Protein AF-A0A2W6DS10-F1 (afdb_monomer)

Foldseek 3Di:
DDDDDDDDDDDPVVVVVLVVVCVVVVHDSVVSVVVVVVVVVVVVVVVVVVVVCCVVPNDDDPVVVVVVVVVCVVVVHPDDDDPVNVVVVVVVVCCVVVNDPDDDPPPDD

Radius of gyration: 26.63 Å; Cα contacts (8 Å, |Δi|>4): 28; chains: 1; bounding box: 62×45×63 Å

pLDDT: mean 89.33, std 10.78, range [48.03, 98.06]

Mean predicted aligned error: 11.8 Å

Secondary structure (DSSP, 8-state):
-----------HHHHHHHHHHHHHTT--HHHHHHHHHHHHHHHHHHHHHHHHHHHHH-S--HHHHHHHHHHHHHTTTTPPPPHHHHHHHHHHHHHHTTSSPPPP-----

Solvent-accessible surface area (backbone atoms only — not comparable to full-atom values): 6705 Å² total; per-residue (Å²): 133,91,85,77,92,83,89,81,93,67,58,72,67,58,52,53,52,48,46,50,54,15,54,78,70,74,44,56,52,68,58,44,52,50,51,52,50,50,53,52,48,52,52,52,51,50,50,50,54,49,50,51,46,33,73,75,73,44,78,84,52,66,68,61,48,51,55,47,52,53,52,37,49,75,70,55,53,88,61,82,76,49,73,64,56,52,51,51,50,52,52,52,51,34,30,78,68,69,76,39,80,77,79,80,79,78,78,85,126

Sequence (109 aa):
MAVKKISISLDSEVLQRAKRAAGSLGIPLSTWLSQAAEEAAGLAEARAALAEYIAVYGEPDEVAMAQTRTRLGKAGVGQWETADEAAARMTALARLRGRLPAEPQRQAG

Structure (mmCIF, N/CA/C/O backbone):
data_AF-A0A2W6DS10-F1
#
_entry.id   AF-A0A2W6DS10-F1
#
loop_
_atom_site.group_PDB
_atom_site.id
_atom_site.type_symbol
_atom_site.label_atom_id
_atom_site.label_alt_id
_atom_site.label_comp_id
_atom_site.label_asym_id
_atom_site.label_entity_id
_atom_site.label_seq_id
_atom_site.pdbx_PDB_ins_code
_atom_site.Cartn_x
_atom_site.Cartn_y
_ato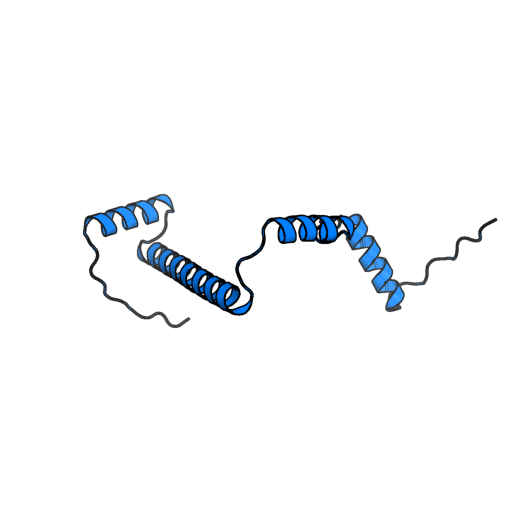m_site.Cartn_z
_atom_site.occupancy
_atom_site.B_iso_or_equiv
_atom_site.auth_seq_id
_atom_site.auth_comp_id
_atom_site.auth_asym_id
_atom_site.auth_atom_id
_atom_site.pdbx_PDB_model_num
ATOM 1 N N . MET A 1 1 ? -13.083 16.611 0.814 1.00 55.25 1 MET A N 1
ATOM 2 C CA . MET A 1 1 ? -13.660 15.248 0.819 1.00 55.25 1 MET A CA 1
ATOM 3 C C . MET A 1 1 ? -14.838 15.211 1.776 1.00 55.25 1 MET A C 1
ATOM 5 O O . MET A 1 1 ? -14.755 15.829 2.831 1.00 55.25 1 MET A O 1
ATOM 9 N N . 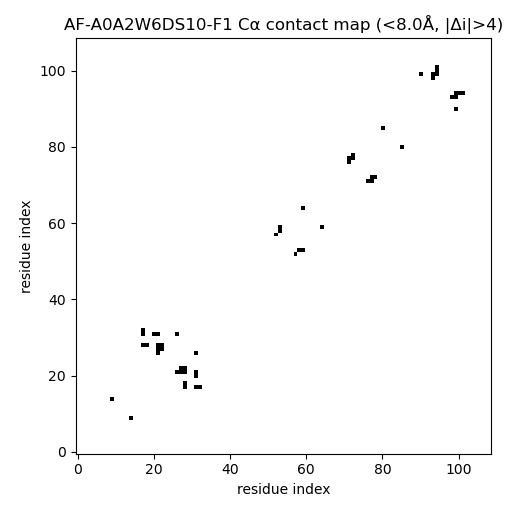ALA A 1 2 ? -15.931 14.540 1.408 1.00 79.44 2 ALA A N 1
ATOM 10 C CA . ALA A 1 2 ? -17.078 14.370 2.297 1.00 79.44 2 ALA A CA 1
ATOM 11 C C . ALA A 1 2 ? -16.776 13.263 3.318 1.00 79.44 2 ALA A C 1
ATOM 13 O O . ALA A 1 2 ? -16.503 12.129 2.932 1.00 79.44 2 ALA A O 1
ATOM 14 N N . VAL A 1 3 ? -16.816 13.590 4.609 1.00 80.56 3 VAL A N 1
ATOM 15 C CA . VAL A 1 3 ? -16.589 12.627 5.694 1.00 80.56 3 VAL A CA 1
ATOM 16 C C . VAL A 1 3 ? -17.939 12.081 6.151 1.00 80.56 3 VAL A C 1
ATOM 18 O O . VAL A 1 3 ? -18.843 12.853 6.473 1.00 80.56 3 VAL A O 1
ATOM 21 N N . LYS A 1 4 ? -18.087 10.753 6.183 1.00 89.38 4 LYS A N 1
ATOM 22 C CA . LYS A 1 4 ? -19.286 10.080 6.703 1.00 89.38 4 LYS A CA 1
ATOM 23 C C . LYS A 1 4 ? -18.980 9.465 8.063 1.00 89.38 4 LYS A C 1
ATOM 25 O O . LYS A 1 4 ? -17.971 8.786 8.228 1.00 89.38 4 LYS A O 1
ATOM 30 N N . LYS A 1 5 ? -19.862 9.693 9.039 1.00 90.31 5 LYS A N 1
ATOM 31 C CA . LYS A 1 5 ? -19.759 9.056 10.355 1.00 90.31 5 LYS A CA 1
ATOM 32 C C . LYS A 1 5 ? -20.184 7.596 10.239 1.00 90.31 5 LYS A C 1
ATOM 34 O O . LYS A 1 5 ? -21.265 7.307 9.735 1.00 90.31 5 LYS A O 1
ATOM 39 N N . ILE A 1 6 ? -19.353 6.708 10.766 1.00 89.44 6 ILE A N 1
ATOM 40 C CA . ILE A 1 6 ? -19.621 5.274 10.866 1.00 89.44 6 ILE A CA 1
ATOM 41 C C . ILE A 1 6 ? -19.633 4.896 12.346 1.00 89.44 6 ILE A C 1
ATOM 43 O O . ILE A 1 6 ? -18.806 5.381 13.118 1.00 89.44 6 ILE A O 1
ATOM 47 N N . SER A 1 7 ? -20.596 4.067 12.746 1.00 92.69 7 SER A N 1
ATOM 48 C CA . SER A 1 7 ? -20.682 3.505 14.095 1.00 92.69 7 SER A CA 1
ATOM 49 C C . SER A 1 7 ? -20.491 2.002 13.992 1.00 92.69 7 SER A C 1
ATOM 51 O O . SER A 1 7 ? -21.251 1.341 13.288 1.00 92.69 7 SER A O 1
ATOM 53 N N . ILE A 1 8 ? -19.472 1.479 14.667 1.00 89.44 8 ILE A N 1
ATOM 54 C CA . ILE A 1 8 ? -19.102 0.064 14.636 1.00 89.44 8 ILE A CA 1
ATOM 55 C C . ILE A 1 8 ? -18.789 -0.419 16.047 1.00 89.44 8 ILE A C 1
ATOM 57 O O . ILE A 1 8 ? -18.158 0.288 16.834 1.00 89.44 8 ILE A O 1
ATOM 61 N N . SER A 1 9 ? -19.230 -1.634 16.354 1.00 94.31 9 SER A N 1
ATOM 62 C CA . SER A 1 9 ? -18.853 -2.338 17.574 1.00 94.31 9 SER A CA 1
ATOM 63 C C . SER A 1 9 ? -17.551 -3.087 17.322 1.00 94.31 9 SER A C 1
ATOM 65 O O . SER A 1 9 ? -17.450 -3.855 16.368 1.00 94.31 9 SER A O 1
ATOM 67 N N . LEU A 1 10 ? -16.554 -2.850 18.170 1.00 91.81 10 LEU A N 1
ATOM 68 C CA . LEU A 1 10 ? -15.276 -3.552 18.138 1.00 91.81 10 LEU A CA 1
ATOM 69 C C . LEU A 1 10 ? -15.141 -4.398 19.394 1.00 91.81 10 LEU A C 1
ATOM 71 O O . LEU A 1 10 ? -15.558 -3.975 20.476 1.00 91.81 10 LEU A O 1
ATOM 75 N N . ASP A 1 11 ? -14.512 -5.559 19.246 1.00 97.12 11 ASP A N 1
ATOM 76 C CA . ASP A 1 11 ? -14.061 -6.329 20.394 1.00 97.12 11 ASP A CA 1
ATOM 77 C C . ASP A 1 11 ? -13.143 -5.467 21.281 1.00 97.12 11 ASP A C 1
ATOM 79 O O . ASP A 1 11 ? -12.353 -4.645 20.794 1.00 97.12 11 ASP A O 1
ATOM 83 N N . SER A 1 12 ? -13.270 -5.638 22.597 1.00 96.44 12 SER A N 1
ATOM 84 C CA . SER A 1 12 ? -12.528 -4.848 23.578 1.00 96.44 12 SER A CA 1
ATOM 85 C C . SER A 1 12 ? -11.010 -4.947 23.394 1.00 96.44 12 SER A C 1
ATOM 87 O O . SER A 1 12 ? -10.313 -3.934 23.491 1.00 96.44 12 SER A O 1
ATOM 89 N N . GLU A 1 13 ? -10.493 -6.128 23.057 1.00 97.69 13 GLU A N 1
ATOM 90 C CA . GLU A 1 13 ? -9.071 -6.363 22.841 1.00 97.69 13 GLU A CA 1
ATOM 91 C C . GLU A 1 13 ? -8.598 -5.659 21.566 1.00 97.69 13 GLU A C 1
ATOM 93 O O . GLU A 1 13 ? -7.564 -4.981 21.563 1.00 97.69 13 GLU A O 1
ATOM 98 N N . VAL A 1 14 ? -9.394 -5.743 20.497 1.00 96.50 14 VAL A N 1
ATOM 99 C CA . VAL A 1 14 ? -9.118 -5.075 19.217 1.00 96.50 14 VAL A CA 1
ATOM 100 C C . VAL A 1 14 ? -9.059 -3.561 19.404 1.00 96.50 14 VAL A C 1
ATOM 102 O O . VAL A 1 14 ? -8.116 -2.919 18.933 1.00 96.50 14 VAL A O 1
ATOM 105 N N . LEU A 1 15 ? -10.001 -2.986 20.156 1.00 96.62 15 LEU A N 1
ATOM 106 C CA . LEU A 1 15 ? -10.005 -1.556 20.456 1.00 96.62 15 LEU A CA 1
ATOM 107 C C . LEU A 1 15 ? -8.742 -1.129 21.218 1.00 96.62 15 LEU A C 1
ATOM 109 O O . LEU A 1 15 ? -8.150 -0.097 20.899 1.00 96.62 15 LEU A O 1
ATOM 113 N N . GLN A 1 16 ? -8.304 -1.909 22.210 1.00 97.69 16 GLN A N 1
ATOM 114 C CA . GLN A 1 16 ? -7.084 -1.599 22.964 1.00 97.69 16 GLN A CA 1
ATOM 115 C C . GLN A 1 16 ? -5.830 -1.706 22.093 1.00 97.69 16 GLN A C 1
ATOM 117 O O . GLN A 1 16 ? -4.945 -0.853 22.172 1.00 97.69 16 GLN A O 1
ATOM 122 N N . ARG A 1 17 ? -5.757 -2.711 21.215 1.00 97.38 17 ARG A N 1
ATOM 123 C CA . ARG A 1 17 ? -4.656 -2.855 20.253 1.00 97.38 17 ARG A CA 1
ATOM 124 C C . ARG A 1 17 ? -4.592 -1.676 19.287 1.00 97.38 17 ARG A C 1
ATOM 126 O O . ARG A 1 17 ? -3.511 -1.117 19.114 1.00 97.38 17 ARG A O 1
ATOM 133 N N . ALA A 1 18 ? -5.728 -1.254 18.737 1.00 96.19 18 ALA A N 1
ATOM 134 C CA . ALA A 1 18 ? -5.805 -0.097 17.848 1.00 96.19 18 ALA A CA 1
ATOM 135 C C . ALA A 1 18 ? -5.384 1.200 18.559 1.00 96.19 18 ALA A C 1
ATOM 137 O O . ALA A 1 18 ? -4.604 1.980 18.018 1.00 96.19 18 ALA A O 1
ATOM 138 N N . LYS A 1 19 ? -5.817 1.404 19.814 1.00 97.31 19 LYS A N 1
ATOM 139 C CA . LYS A 1 19 ? -5.378 2.545 20.636 1.00 97.31 19 LYS A CA 1
ATOM 140 C C . LYS A 1 19 ? -3.866 2.560 20.852 1.00 97.31 19 LYS A C 1
ATOM 142 O O . LYS A 1 19 ? -3.257 3.618 20.732 1.00 97.31 19 LYS A O 1
ATOM 147 N N . ARG A 1 20 ? -3.255 1.407 21.148 1.00 97.88 20 ARG A N 1
ATOM 148 C CA . ARG A 1 20 ? -1.794 1.301 21.305 1.00 97.88 20 ARG A CA 1
ATOM 149 C C . ARG A 1 20 ? -1.054 1.600 20.004 1.00 97.88 20 ARG A C 1
ATOM 151 O O . ARG A 1 20 ? -0.075 2.336 20.041 1.00 97.88 20 ARG A O 1
ATOM 158 N N . ALA A 1 21 ? -1.532 1.079 18.874 1.00 97.50 21 ALA A N 1
ATOM 159 C CA . ALA A 1 21 ? -0.938 1.342 17.565 1.00 97.50 21 ALA A CA 1
ATOM 160 C C . ALA A 1 21 ? -0.996 2.839 17.213 1.00 97.50 21 ALA A C 1
ATOM 162 O O . ALA A 1 21 ? 0.035 3.443 16.920 1.00 97.50 21 ALA A O 1
ATOM 163 N N . ALA A 1 22 ? -2.167 3.464 17.360 1.00 97.31 22 ALA A N 1
ATOM 164 C CA . ALA A 1 22 ? -2.330 4.905 17.174 1.00 97.31 22 ALA A CA 1
ATOM 165 C C . ALA A 1 22 ? -1.409 5.711 18.113 1.00 97.31 22 ALA A C 1
ATOM 167 O O . ALA A 1 22 ? -0.722 6.632 17.674 1.00 97.31 22 ALA A O 1
ATOM 168 N N . GLY A 1 23 ? -1.321 5.299 19.385 1.00 97.69 23 GLY A N 1
ATOM 169 C CA . GLY A 1 23 ? -0.429 5.892 20.381 1.00 97.69 23 GLY A CA 1
ATOM 170 C C . GLY A 1 23 ? 1.054 5.802 20.010 1.00 97.69 23 GLY A C 1
ATOM 171 O O . GLY A 1 23 ? 1.762 6.794 20.140 1.00 97.69 23 GLY A O 1
ATOM 172 N N . SER A 1 24 ? 1.521 4.661 19.488 1.00 98.06 24 SER A N 1
ATOM 173 C CA . SER A 1 24 ? 2.920 4.495 19.050 1.00 98.06 24 SER A CA 1
ATOM 174 C C . SER A 1 24 ? 3.307 5.390 17.872 1.00 98.06 24 SER A C 1
ATOM 176 O O . SER A 1 24 ? 4.477 5.723 17.714 1.00 98.06 24 SER A O 1
ATOM 178 N N . LEU A 1 25 ? 2.321 5.806 17.076 1.00 96.62 25 LEU A N 1
ATOM 179 C CA . LEU A 1 25 ? 2.499 6.706 15.939 1.00 96.62 25 LEU A CA 1
ATOM 180 C C . LEU A 1 25 ? 2.213 8.172 16.301 1.00 96.62 25 LEU A C 1
ATOM 182 O O . LEU A 1 25 ? 2.375 9.049 15.459 1.00 96.62 25 LEU A O 1
ATOM 186 N N . GLY A 1 26 ? 1.778 8.450 17.535 1.00 97.88 26 GLY A N 1
ATOM 187 C CA . GLY A 1 26 ? 1.440 9.800 17.986 1.00 97.88 26 GLY A CA 1
ATOM 188 C C . GLY A 1 26 ? 0.214 10.403 17.293 1.00 97.88 26 GLY A C 1
ATOM 189 O O . GLY A 1 26 ? 0.089 11.625 17.248 1.00 97.88 26 GLY A O 1
ATOM 190 N N . ILE A 1 27 ? -0.689 9.578 16.747 1.00 97.69 27 ILE A N 1
ATOM 191 C CA . ILE A 1 27 ? -1.865 10.043 15.995 1.00 97.69 27 ILE A CA 1
ATOM 192 C C . ILE A 1 27 ? -3.191 9.669 16.679 1.00 97.69 27 ILE A C 1
ATOM 194 O O . ILE A 1 27 ? -3.253 8.694 17.433 1.00 97.69 27 ILE A O 1
ATOM 198 N N . PRO A 1 28 ? -4.291 10.405 16.416 1.00 97.62 28 PRO A N 1
ATOM 199 C CA . PRO A 1 28 ? -5.614 10.041 16.914 1.00 97.62 28 PRO A CA 1
ATOM 200 C C . PRO A 1 28 ? -6.081 8.674 16.398 1.00 97.62 28 PRO A C 1
ATOM 202 O O . PRO A 1 28 ? -5.860 8.326 15.238 1.00 97.62 28 PRO A O 1
ATOM 205 N N . LEU A 1 29 ? -6.825 7.933 17.230 1.00 95.75 29 LEU A N 1
ATOM 206 C CA . LEU A 1 29 ? -7.376 6.620 16.864 1.00 95.75 29 LEU A CA 1
ATOM 207 C C . LEU A 1 29 ? -8.224 6.673 15.584 1.00 95.75 29 LEU A C 1
ATOM 209 O O . LEU A 1 29 ? -8.141 5.770 14.762 1.00 95.75 29 LEU A O 1
ATOM 213 N N . SER A 1 30 ? -9.026 7.723 15.397 1.00 94.12 30 SER A N 1
ATOM 214 C CA . SER A 1 30 ? -9.843 7.891 14.189 1.00 94.12 30 SER A CA 1
ATOM 215 C C . SER A 1 30 ? -8.993 8.045 12.927 1.00 94.12 30 SER A C 1
ATOM 217 O O . SER A 1 30 ? -9.344 7.489 11.889 1.00 94.12 30 SER A O 1
ATOM 219 N N . THR A 1 31 ? -7.874 8.769 13.016 1.00 95.75 31 THR A N 1
ATOM 220 C CA . THR A 1 31 ? -6.918 8.931 11.913 1.00 95.75 31 THR A CA 1
ATOM 221 C C . THR A 1 31 ? -6.269 7.597 11.579 1.00 95.75 31 THR A C 1
ATOM 223 O O . THR A 1 31 ? -6.285 7.191 10.422 1.00 95.75 31 THR A O 1
ATOM 226 N N . TRP A 1 32 ? -5.790 6.882 12.599 1.00 97.25 32 TRP A N 1
ATOM 227 C CA . TRP A 1 32 ? -5.199 5.558 12.425 1.00 97.25 32 TRP A CA 1
ATOM 228 C C . TRP A 1 32 ? -6.184 4.563 11.797 1.00 97.25 32 TRP A C 1
ATOM 230 O O . TRP A 1 32 ? -5.840 3.872 10.847 1.00 97.25 32 TRP A O 1
ATOM 240 N N . LEU A 1 33 ? -7.436 4.528 12.272 1.00 95.56 33 LEU A N 1
ATOM 241 C CA . LEU A 1 33 ? -8.478 3.661 11.710 1.00 95.56 33 LEU A CA 1
ATOM 242 C C . LEU A 1 33 ? -8.817 4.020 10.261 1.00 95.56 33 LEU A C 1
ATOM 244 O O . LEU A 1 33 ? -9.094 3.126 9.469 1.00 95.56 33 LEU A O 1
ATOM 248 N N . SER A 1 34 ? -8.794 5.308 9.913 1.00 94.88 34 SER A N 1
ATOM 249 C CA . SER A 1 34 ? -9.047 5.753 8.538 1.00 94.88 34 SER A CA 1
ATOM 250 C C . SER A 1 34 ? -7.931 5.296 7.597 1.00 94.88 34 SER A C 1
ATOM 252 O O . SER A 1 34 ? -8.224 4.745 6.542 1.00 94.88 34 SER A O 1
ATOM 254 N N . GLN A 1 35 ? -6.670 5.444 8.013 1.00 96.06 35 GLN A N 1
ATOM 255 C CA . GLN A 1 35 ? -5.504 4.971 7.256 1.00 96.06 35 GLN A CA 1
ATOM 256 C C . GLN A 1 35 ? -5.504 3.447 7.114 1.00 96.06 35 GLN A C 1
ATOM 258 O O . GLN A 1 35 ? -5.349 2.927 6.016 1.00 96.06 35 GLN A O 1
ATOM 263 N N . ALA A 1 36 ? -5.766 2.724 8.205 1.00 95.81 36 ALA A N 1
ATOM 264 C CA . ALA A 1 36 ? -5.855 1.268 8.173 1.00 95.81 36 ALA A CA 1
ATOM 265 C C . ALA A 1 36 ? -6.977 0.778 7.240 1.00 95.81 36 ALA A C 1
ATOM 267 O O . ALA A 1 36 ? -6.811 -0.226 6.550 1.00 95.81 36 ALA A O 1
ATOM 268 N N . ALA A 1 37 ? -8.117 1.478 7.204 1.00 95.12 37 ALA A N 1
ATOM 269 C CA . ALA A 1 37 ? -9.214 1.147 6.301 1.00 95.12 37 ALA A CA 1
ATOM 270 C C . ALA A 1 37 ? -8.846 1.398 4.831 1.00 95.12 37 ALA A C 1
ATOM 272 O O . ALA A 1 37 ? -9.178 0.580 3.977 1.00 95.12 37 ALA A O 1
ATOM 273 N N . GLU A 1 38 ? -8.146 2.496 4.543 1.00 96.06 38 GLU A N 1
ATOM 274 C CA . GLU A 1 38 ? -7.648 2.822 3.204 1.00 96.06 38 GLU A CA 1
ATOM 275 C C . GLU A 1 38 ? -6.630 1.787 2.711 1.00 96.06 38 GLU A C 1
ATOM 277 O O . GLU A 1 38 ? -6.788 1.237 1.622 1.00 96.06 38 GLU A O 1
ATOM 282 N N . GLU A 1 39 ? -5.641 1.440 3.536 1.00 96.31 39 GLU A N 1
ATOM 283 C CA . GLU A 1 39 ? -4.650 0.410 3.210 1.00 96.31 39 GLU A CA 1
ATOM 284 C C . GLU A 1 39 ? -5.303 -0.959 2.983 1.00 96.31 39 GLU A C 1
ATOM 286 O O . GLU A 1 39 ? -4.994 -1.652 2.010 1.00 96.31 39 GLU A O 1
ATOM 291 N N . ALA A 1 40 ? -6.238 -1.351 3.853 1.00 96.50 40 ALA A N 1
ATOM 292 C CA . ALA A 1 40 ? -6.956 -2.613 3.716 1.00 96.50 40 ALA A CA 1
ATOM 293 C C . ALA A 1 40 ? -7.816 -2.655 2.443 1.00 96.50 40 ALA A C 1
ATOM 295 O O . ALA A 1 40 ? -7.848 -3.689 1.771 1.00 96.50 40 ALA A O 1
ATOM 296 N N . ALA A 1 41 ? -8.481 -1.548 2.096 1.00 96.62 41 ALA A N 1
ATOM 297 C CA . ALA A 1 41 ? -9.254 -1.436 0.863 1.00 96.62 41 ALA A CA 1
ATOM 298 C C . ALA A 1 41 ? -8.345 -1.546 -0.368 1.00 96.62 41 ALA A C 1
ATOM 300 O O . ALA A 1 41 ? -8.596 -2.382 -1.234 1.00 96.62 41 ALA A O 1
ATOM 301 N N . GLY A 1 42 ? -7.235 -0.803 -0.394 1.00 96.94 42 GLY A N 1
ATOM 302 C CA . GLY A 1 42 ? -6.265 -0.865 -1.486 1.00 96.94 42 GLY A CA 1
ATOM 303 C C . GLY A 1 42 ? -5.672 -2.265 -1.674 1.00 96.94 42 GLY A C 1
ATOM 304 O O . GLY A 1 42 ? -5.556 -2.747 -2.799 1.00 96.94 42 GLY A O 1
ATOM 305 N N . LEU A 1 43 ? -5.357 -2.975 -0.584 1.00 97.69 43 LEU A N 1
ATOM 306 C CA . LEU A 1 43 ? -4.888 -4.363 -0.655 1.00 97.69 43 LEU A CA 1
ATOM 307 C C . LEU A 1 43 ? -5.963 -5.324 -1.174 1.00 97.69 43 LEU A C 1
ATOM 309 O O . LEU A 1 43 ? -5.641 -6.251 -1.920 1.00 97.69 43 LEU A O 1
ATOM 313 N N . ALA A 1 44 ? -7.223 -5.140 -0.777 1.00 97.12 44 ALA A N 1
ATOM 314 C CA . ALA A 1 44 ? -8.326 -5.963 -1.261 1.00 97.12 44 ALA A CA 1
ATOM 315 C C . ALA A 1 44 ? -8.556 -5.760 -2.767 1.00 97.12 44 ALA A C 1
ATOM 317 O O . ALA A 1 44 ? -8.669 -6.741 -3.503 1.00 97.12 44 ALA A O 1
ATOM 318 N N . GLU A 1 45 ? -8.542 -4.511 -3.230 1.00 97.19 45 GLU A N 1
ATOM 319 C CA . GLU A 1 45 ? -8.645 -4.162 -4.650 1.00 97.19 45 GLU A CA 1
ATOM 320 C C . GLU A 1 45 ? -7.465 -4.717 -5.454 1.00 97.19 45 GLU A C 1
ATOM 322 O O . GLU A 1 45 ? -7.669 -5.354 -6.486 1.00 97.19 45 GLU A O 1
ATOM 327 N N . ALA A 1 46 ? -6.234 -4.571 -4.954 1.00 95.31 46 ALA A N 1
ATOM 328 C CA . ALA A 1 46 ? -5.044 -5.112 -5.609 1.00 95.31 46 ALA A CA 1
ATOM 329 C C . ALA A 1 46 ? -5.104 -6.641 -5.754 1.00 95.31 46 ALA A C 1
ATOM 331 O O . ALA A 1 46 ? -4.742 -7.184 -6.797 1.00 95.31 46 ALA A O 1
ATOM 332 N N . ARG A 1 47 ? -5.595 -7.350 -4.727 1.00 96.12 47 ARG A N 1
ATOM 333 C CA . ARG A 1 47 ? -5.797 -8.806 -4.785 1.00 96.12 47 ARG A CA 1
ATOM 334 C C . ARG A 1 47 ? -6.872 -9.197 -5.792 1.00 96.12 47 ARG A C 1
ATOM 336 O O . ARG A 1 47 ? -6.683 -10.176 -6.506 1.00 96.12 47 ARG A O 1
ATOM 343 N N . ALA A 1 48 ? -7.972 -8.449 -5.860 1.00 95.31 48 ALA A N 1
ATOM 344 C CA . ALA A 1 48 ? -9.027 -8.691 -6.838 1.00 95.31 48 ALA A CA 1
ATOM 345 C C . ALA A 1 48 ? -8.517 -8.484 -8.273 1.00 95.31 48 ALA A C 1
ATOM 347 O O . ALA A 1 48 ? -8.716 -9.353 -9.118 1.00 95.31 48 ALA A O 1
ATOM 348 N N . ALA A 1 49 ? -7.781 -7.398 -8.520 1.00 95.38 49 ALA A N 1
ATOM 349 C CA . ALA A 1 49 ? -7.167 -7.121 -9.816 1.00 95.38 49 ALA A CA 1
ATOM 350 C C . ALA A 1 49 ? -6.142 -8.196 -10.216 1.00 95.38 49 ALA A C 1
ATOM 352 O O . ALA A 1 49 ? -6.102 -8.619 -11.369 1.00 95.38 49 ALA A O 1
ATOM 353 N N . LEU A 1 50 ? -5.336 -8.680 -9.264 1.00 92.88 50 LEU A N 1
ATOM 354 C CA . LEU A 1 50 ? -4.410 -9.786 -9.512 1.00 92.88 50 LEU A CA 1
ATOM 355 C C . LEU A 1 50 ? -5.157 -11.082 -9.856 1.00 92.88 50 LEU A C 1
ATOM 357 O O . LEU A 1 50 ? -4.772 -11.773 -10.794 1.00 92.88 50 LEU A O 1
ATOM 361 N N . ALA A 1 51 ? -6.231 -11.401 -9.133 1.00 94.06 51 ALA A N 1
ATOM 362 C CA . ALA A 1 51 ? -7.046 -12.579 -9.418 1.00 94.06 51 ALA A CA 1
ATOM 363 C C . ALA A 1 51 ? -7.701 -12.499 -10.807 1.00 94.06 51 ALA A C 1
ATOM 365 O O . ALA A 1 51 ? -7.717 -13.492 -11.532 1.00 94.06 51 ALA A O 1
ATOM 366 N N . GLU A 1 52 ? -8.191 -11.322 -11.205 1.00 94.69 52 GLU A N 1
ATOM 367 C CA . GLU A 1 52 ? -8.721 -11.080 -12.551 1.00 94.69 52 GLU A CA 1
ATOM 368 C C . GLU A 1 52 ? -7.638 -11.256 -13.621 1.00 94.69 52 GLU A C 1
ATOM 370 O O . GLU A 1 52 ? -7.851 -11.956 -14.610 1.00 94.69 52 GLU A O 1
ATOM 375 N N . TYR A 1 53 ? -6.447 -10.693 -13.399 1.00 91.75 53 TYR A N 1
ATOM 376 C CA . TYR A 1 53 ? -5.309 -10.877 -14.295 1.00 91.75 53 TYR A CA 1
ATOM 377 C C . TYR A 1 53 ? -4.970 -12.361 -14.479 1.00 91.75 53 TYR A C 1
ATOM 379 O O . TYR A 1 53 ? -4.860 -12.823 -15.612 1.00 91.75 53 TYR A O 1
ATOM 387 N N . ILE A 1 54 ? -4.860 -13.118 -13.385 1.00 94.50 54 ILE A N 1
ATOM 388 C CA . ILE A 1 54 ? -4.557 -14.555 -13.428 1.00 94.50 54 ILE A CA 1
ATOM 389 C C . ILE A 1 54 ? -5.668 -15.327 -14.147 1.00 94.50 54 ILE A C 1
ATOM 391 O O . ILE A 1 54 ? -5.381 -16.228 -14.932 1.00 94.50 54 ILE A O 1
ATOM 395 N N . ALA A 1 55 ? -6.936 -14.968 -13.940 1.00 94.75 55 ALA A N 1
ATOM 396 C CA . ALA A 1 55 ? -8.050 -15.611 -14.630 1.00 94.75 55 ALA A CA 1
ATOM 397 C C . ALA A 1 55 ? -8.008 -15.397 -16.155 1.00 94.75 55 ALA A C 1
ATOM 399 O O . ALA A 1 55 ? -8.383 -16.294 -16.908 1.00 94.75 55 ALA A O 1
ATOM 400 N N . VAL A 1 56 ? -7.550 -14.227 -16.613 1.00 94.31 56 VAL A N 1
ATOM 401 C CA . VAL A 1 56 ? -7.482 -13.879 -18.043 1.00 94.31 56 VAL A CA 1
ATOM 402 C C . VAL A 1 56 ? -6.198 -14.385 -18.706 1.00 94.31 56 VAL A C 1
ATOM 404 O O . VAL A 1 56 ? -6.243 -14.860 -19.840 1.00 94.31 56 VAL A O 1
ATOM 407 N N . TYR A 1 57 ? -5.056 -14.280 -18.025 1.00 90.12 57 TYR A N 1
ATOM 408 C CA . TYR A 1 57 ? -3.727 -14.492 -18.613 1.00 90.12 57 TYR A CA 1
ATOM 409 C C . TYR A 1 57 ? -2.985 -15.720 -18.070 1.00 90.12 57 TYR A C 1
ATOM 411 O O . TYR A 1 57 ? -1.951 -16.092 -18.623 1.00 90.12 57 TYR A O 1
ATOM 419 N N . GLY A 1 58 ? -3.518 -16.376 -17.038 1.00 90.19 58 GLY A N 1
ATOM 420 C CA . GLY A 1 58 ? -2.853 -17.457 -16.316 1.00 90.19 58 GLY A CA 1
ATOM 421 C C . GLY A 1 58 ? -1.890 -16.955 -15.238 1.00 90.19 58 GLY A C 1
ATOM 422 O O . GLY A 1 58 ? -1.622 -15.759 -15.108 1.00 90.19 58 GLY A O 1
ATOM 423 N N . GLU A 1 59 ? -1.373 -17.890 -14.440 1.00 89.88 59 GLU A N 1
ATOM 424 C CA . GLU A 1 59 ? -0.355 -17.584 -13.431 1.00 89.88 59 GLU A CA 1
ATOM 425 C C . GLU A 1 59 ? 0.946 -17.095 -14.092 1.00 89.88 59 GLU A C 1
ATOM 427 O O . GLU A 1 59 ? 1.346 -17.631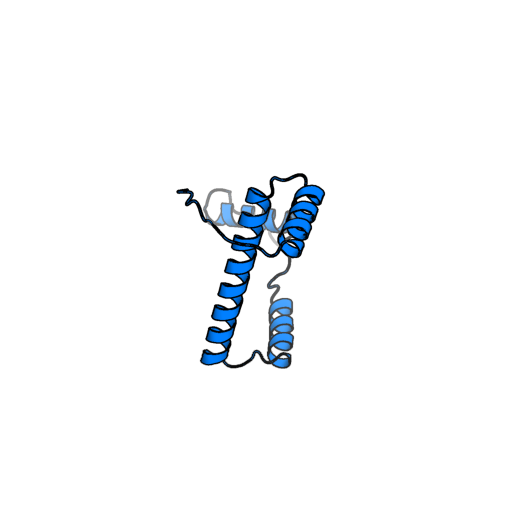 -15.134 1.00 89.88 59 GLU A O 1
ATOM 432 N N . PRO A 1 60 ? 1.647 -16.110 -13.500 1.00 83.00 60 PRO A N 1
ATOM 433 C CA . PRO A 1 60 ? 2.948 -15.686 -13.992 1.00 83.00 60 PRO A CA 1
ATOM 434 C C . PRO A 1 60 ? 3.960 -16.837 -13.920 1.00 83.00 60 PRO A C 1
ATOM 436 O O . PRO A 1 60 ? 4.266 -17.344 -12.844 1.00 83.00 60 PRO A O 1
ATOM 439 N N . ASP A 1 61 ? 4.538 -17.215 -15.060 1.00 89.31 61 ASP A N 1
ATOM 440 C CA . ASP A 1 61 ? 5.661 -18.155 -15.091 1.00 89.31 61 ASP A CA 1
ATOM 441 C C . ASP A 1 61 ? 6.939 -17.454 -14.605 1.00 89.31 61 ASP A C 1
ATOM 443 O O . ASP A 1 61 ? 7.480 -16.564 -15.272 1.00 89.31 61 ASP A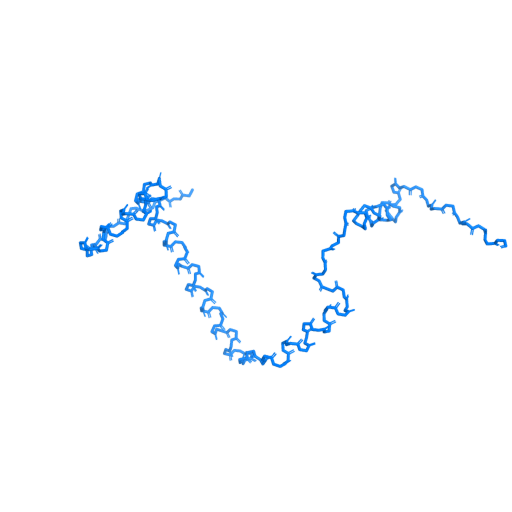 O 1
ATOM 447 N N . GLU A 1 62 ? 7.439 -17.865 -13.438 1.00 88.00 62 GLU A N 1
ATOM 448 C CA . GLU A 1 62 ? 8.652 -17.317 -12.826 1.00 88.00 62 GLU A CA 1
ATOM 449 C C . GLU A 1 62 ? 9.879 -17.421 -13.745 1.00 88.00 62 GLU A C 1
ATOM 451 O O . GLU A 1 62 ? 10.707 -16.503 -13.783 1.00 88.00 62 GLU A O 1
ATOM 456 N N . VAL A 1 63 ? 9.984 -18.494 -14.536 1.00 90.44 63 VAL A N 1
ATOM 457 C CA . VAL A 1 63 ? 11.097 -18.693 -15.471 1.00 90.44 63 VAL A CA 1
ATOM 458 C C . VAL A 1 63 ? 10.992 -17.696 -16.621 1.00 90.44 63 VAL A C 1
ATOM 460 O O . VAL A 1 63 ? 11.971 -17.011 -16.943 1.00 90.44 63 VAL A O 1
ATOM 463 N N . ALA A 1 64 ? 9.804 -17.547 -17.211 1.00 86.75 64 ALA A N 1
ATOM 464 C CA . ALA A 1 64 ? 9.557 -16.553 -18.253 1.00 86.75 64 ALA A CA 1
ATOM 465 C C . ALA A 1 64 ? 9.768 -15.115 -17.743 1.00 86.75 64 ALA A C 1
ATOM 467 O O . ALA A 1 64 ? 10.349 -14.279 -18.449 1.00 86.75 64 ALA A O 1
ATOM 468 N N . MET A 1 65 ? 9.365 -14.826 -16.504 1.00 89.12 65 MET A N 1
ATOM 469 C CA . MET A 1 65 ? 9.558 -13.531 -15.848 1.00 89.12 65 MET A CA 1
ATOM 470 C C . MET A 1 65 ? 11.040 -13.216 -15.636 1.00 89.12 65 MET A C 1
ATOM 472 O O . MET A 1 65 ? 11.494 -12.123 -15.991 1.00 89.12 65 MET A O 1
ATOM 476 N N . ALA A 1 66 ? 11.823 -14.174 -15.133 1.00 91.06 66 ALA A N 1
ATOM 477 C CA . ALA A 1 66 ? 13.264 -14.015 -14.957 1.00 91.06 66 ALA A CA 1
ATOM 478 C C . ALA A 1 66 ? 13.968 -13.750 -16.298 1.00 91.06 66 ALA A C 1
ATOM 480 O O . ALA A 1 66 ? 14.729 -12.787 -16.428 1.00 91.06 66 ALA A O 1
ATOM 481 N N . GLN A 1 67 ? 13.646 -14.533 -17.332 1.00 90.56 67 GLN A N 1
ATOM 482 C CA . GLN A 1 67 ? 14.192 -14.342 -18.679 1.00 90.56 67 GLN A CA 1
ATOM 483 C C . GLN A 1 67 ? 13.820 -12.980 -19.272 1.00 90.56 67 GLN A C 1
ATOM 485 O O . GLN A 1 67 ? 14.631 -12.345 -19.954 1.00 90.56 67 GLN A O 1
ATOM 490 N N . THR A 1 68 ? 12.591 -12.523 -19.037 1.00 88.69 68 THR A N 1
ATOM 491 C CA . THR A 1 68 ? 12.123 -11.207 -19.482 1.00 88.69 68 THR A CA 1
ATOM 492 C C . THR A 1 68 ? 12.884 -10.101 -18.766 1.00 88.69 68 THR A C 1
ATOM 494 O O . THR A 1 68 ? 13.378 -9.182 -19.417 1.00 88.69 68 THR A O 1
ATOM 497 N N . ARG A 1 69 ? 13.093 -10.218 -17.451 1.00 89.50 69 ARG A N 1
ATOM 498 C CA . ARG A 1 69 ? 13.864 -9.238 -16.679 1.00 89.50 69 ARG A CA 1
ATOM 499 C C . ARG A 1 69 ? 15.315 -9.147 -17.141 1.00 89.50 69 ARG A C 1
ATOM 501 O O . ARG A 1 69 ? 15.836 -8.044 -17.282 1.00 89.50 69 ARG A O 1
ATOM 508 N N . THR A 1 70 ? 15.946 -10.276 -17.466 1.00 91.31 70 THR A N 1
ATOM 509 C CA . THR A 1 70 ? 17.284 -10.286 -18.074 1.00 91.31 70 THR A CA 1
ATOM 510 C C . THR A 1 70 ? 17.298 -9.578 -19.429 1.00 91.31 70 THR A C 1
ATOM 512 O O . THR A 1 70 ? 18.209 -8.797 -19.698 1.00 91.31 70 THR A O 1
ATOM 515 N N . ARG A 1 71 ? 16.299 -9.821 -20.288 1.00 92.88 71 ARG A N 1
ATOM 516 C CA . ARG A 1 71 ? 16.187 -9.157 -21.598 1.00 92.88 71 ARG A CA 1
ATOM 517 C C . ARG A 1 71 ? 16.000 -7.645 -21.457 1.00 92.88 71 ARG A C 1
ATOM 519 O O . ARG A 1 71 ? 16.694 -6.893 -22.132 1.00 92.88 71 ARG A O 1
ATOM 526 N N . LEU A 1 72 ? 15.133 -7.212 -20.545 1.00 90.31 72 LEU A N 1
ATOM 527 C CA . LEU A 1 72 ? 14.905 -5.798 -20.240 1.00 90.31 72 LEU A CA 1
ATOM 528 C C . LEU A 1 72 ? 16.168 -5.123 -19.693 1.00 90.31 72 LEU A C 1
ATOM 530 O O . LEU A 1 72 ? 16.533 -4.050 -20.164 1.00 90.31 72 LEU A O 1
ATOM 534 N N . GLY A 1 73 ? 16.885 -5.785 -18.781 1.00 88.94 73 GLY A N 1
ATOM 535 C CA . GLY A 1 73 ? 18.161 -5.288 -18.266 1.00 88.94 73 GLY A CA 1
ATOM 536 C C . GLY A 1 73 ? 19.219 -5.126 -19.362 1.00 88.94 73 GLY A C 1
ATOM 537 O O . GLY A 1 73 ? 19.878 -4.093 -19.422 1.00 88.94 73 GLY A O 1
ATOM 538 N N . LYS A 1 74 ? 19.334 -6.092 -20.286 1.00 88.88 74 LYS A N 1
ATOM 539 C CA . LYS A 1 74 ? 20.227 -5.986 -21.459 1.00 88.88 74 LYS A CA 1
ATOM 540 C C . LYS A 1 74 ? 19.836 -4.849 -22.407 1.00 88.88 74 LYS A C 1
ATOM 542 O O . LYS A 1 74 ? 20.707 -4.281 -23.052 1.00 88.88 74 LYS A O 1
ATOM 547 N N . ALA A 1 75 ? 18.549 -4.519 -22.483 1.00 87.38 75 ALA A N 1
ATOM 548 C CA . ALA A 1 75 ? 18.038 -3.389 -23.254 1.00 87.38 75 ALA A CA 1
ATOM 549 C C . ALA A 1 75 ? 18.173 -2.036 -22.520 1.00 87.38 75 ALA A C 1
ATOM 551 O O . ALA A 1 75 ? 17.727 -1.019 -23.042 1.00 87.38 75 ALA A O 1
ATOM 552 N N . GLY A 1 76 ? 18.753 -2.012 -21.313 1.00 84.94 76 GLY A N 1
ATOM 553 C CA . GLY A 1 76 ? 18.907 -0.802 -20.500 1.00 84.94 76 GLY A CA 1
ATOM 554 C C . GLY A 1 76 ? 17.625 -0.342 -19.796 1.00 84.94 76 GLY A C 1
ATOM 555 O O . GLY A 1 76 ? 17.606 0.721 -19.182 1.00 84.94 76 GLY A O 1
ATOM 556 N N . VAL A 1 77 ? 16.545 -1.128 -19.848 1.00 84.12 77 VAL A N 1
ATOM 557 C CA . VAL A 1 77 ? 15.266 -0.773 -19.221 1.00 84.12 77 VAL A CA 1
ATOM 558 C C . VAL A 1 77 ? 15.377 -0.893 -17.699 1.00 84.12 77 VAL A C 1
ATOM 560 O O . VAL A 1 77 ? 15.800 -1.923 -17.173 1.00 84.12 77 VAL A O 1
ATOM 563 N N . GLY A 1 78 ? 14.956 0.157 -16.988 1.00 77.69 78 GLY A N 1
ATOM 564 C CA . GLY A 1 78 ? 14.950 0.209 -15.521 1.00 77.69 78 GLY A CA 1
ATOM 565 C C . GLY A 1 78 ? 16.285 0.605 -14.881 1.00 77.69 78 GLY A C 1
ATOM 566 O O . GLY A 1 78 ? 16.388 0.578 -13.657 1.00 77.69 78 GLY A O 1
ATOM 567 N N . GLN A 1 79 ? 17.292 0.973 -15.677 1.00 81.50 79 GLN A N 1
ATOM 568 C CA . GLN A 1 79 ? 18.501 1.620 -15.172 1.00 81.50 79 GLN A CA 1
ATOM 569 C C . GLN A 1 79 ? 18.195 3.088 -14.855 1.00 81.50 79 GLN A C 1
ATOM 571 O O . GLN A 1 79 ? 17.539 3.772 -15.643 1.00 81.50 79 GLN A O 1
ATOM 576 N N . TRP A 1 80 ? 18.649 3.563 -13.695 1.00 78.50 80 TRP A N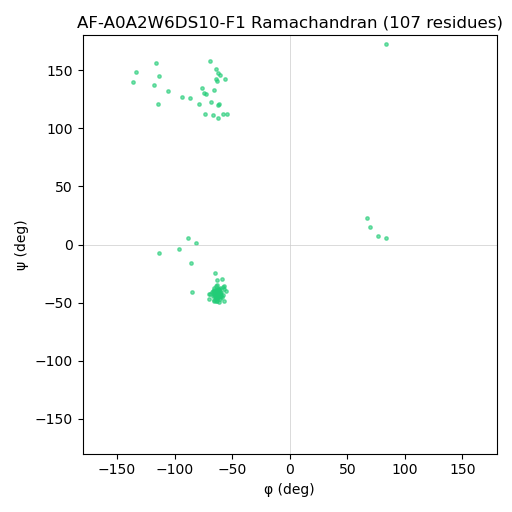 1
ATOM 577 C CA . TRP A 1 80 ? 18.568 4.981 -13.360 1.00 78.50 80 TRP A CA 1
ATOM 578 C C . TRP A 1 80 ? 19.516 5.754 -14.273 1.00 78.50 80 TRP A C 1
ATOM 580 O O . TRP A 1 80 ? 20.710 5.470 -14.306 1.00 78.50 80 TRP A O 1
ATOM 590 N N . GLU A 1 81 ? 18.973 6.719 -15.007 1.00 85.44 81 GLU A N 1
ATOM 591 C CA . GLU A 1 81 ? 19.777 7.670 -15.769 1.00 85.44 81 GLU A CA 1
ATOM 592 C C . GLU A 1 81 ? 20.577 8.538 -14.791 1.00 85.44 81 GLU A C 1
ATOM 594 O O . GLU A 1 81 ? 20.037 9.039 -13.798 1.00 85.44 81 GLU A O 1
ATOM 599 N N . THR A 1 82 ? 21.867 8.71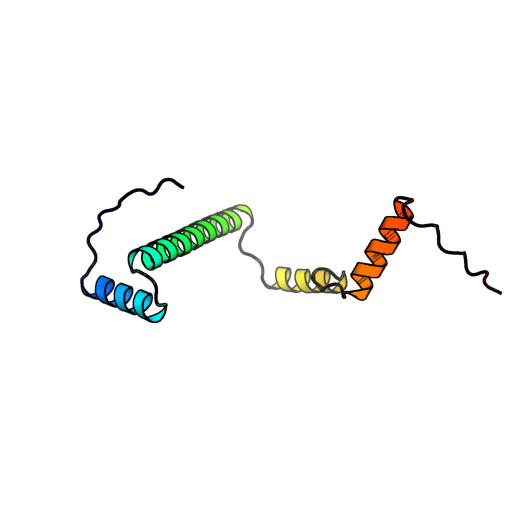2 -15.054 1.00 87.94 82 THR A N 1
ATOM 600 C CA . THR A 1 82 ? 22.699 9.626 -14.266 1.00 87.94 82 THR A CA 1
ATOM 601 C C . THR A 1 82 ? 22.291 11.081 -14.519 1.00 87.94 82 THR A C 1
ATOM 603 O O . THR A 1 82 ? 21.703 11.421 -15.548 1.00 87.94 82 THR A O 1
ATOM 606 N N . ALA A 1 83 ? 22.617 11.982 -13.587 1.00 88.38 83 ALA A N 1
ATOM 607 C CA . ALA A 1 83 ? 22.322 13.407 -13.757 1.00 88.38 83 ALA A CA 1
ATOM 608 C C . ALA A 1 83 ? 22.977 13.991 -15.026 1.00 88.38 83 ALA A C 1
ATOM 610 O O . ALA A 1 83 ? 22.362 14.804 -15.720 1.00 88.38 83 ALA A O 1
ATOM 611 N N . ASP A 1 84 ? 24.183 13.526 -15.358 1.00 89.38 84 ASP A N 1
ATOM 612 C CA . ASP A 1 84 ? 24.931 13.963 -16.536 1.00 89.38 84 ASP A CA 1
ATOM 613 C C . ASP A 1 84 ? 24.288 13.467 -17.839 1.00 89.38 84 ASP A C 1
ATOM 615 O O . ASP A 1 84 ? 24.129 14.242 -18.784 1.00 89.38 84 ASP A O 1
ATOM 619 N N . GLU A 1 85 ? 23.840 12.209 -17.885 1.00 89.19 85 GLU A N 1
ATOM 620 C CA . GLU A 1 85 ? 23.099 11.660 -19.030 1.00 89.19 85 GLU A CA 1
ATOM 621 C C . GLU A 1 85 ? 21.772 12.397 -19.243 1.00 89.19 85 GLU A C 1
ATOM 623 O O . GLU A 1 85 ? 21.452 12.797 -20.369 1.00 89.19 85 GLU A O 1
ATOM 628 N N . ALA A 1 86 ? 21.039 12.677 -18.161 1.00 89.50 86 ALA A N 1
ATOM 629 C CA . ALA A 1 86 ? 19.799 13.439 -18.221 1.00 89.50 86 ALA A CA 1
ATOM 630 C C . ALA A 1 86 ? 20.035 14.865 -18.752 1.00 89.50 86 ALA A C 1
ATOM 632 O O . ALA A 1 86 ? 19.283 15.340 -19.613 1.00 89.50 86 ALA A O 1
ATOM 633 N N . ALA A 1 87 ? 21.094 15.542 -18.291 1.00 91.88 87 ALA A N 1
ATOM 634 C CA . ALA A 1 87 ? 21.475 16.876 -18.753 1.00 91.88 87 ALA A CA 1
ATOM 635 C C . ALA A 1 87 ? 21.909 16.878 -20.231 1.00 91.88 87 ALA A C 1
ATOM 637 O O . ALA A 1 87 ? 21.480 17.743 -21.008 1.00 91.88 87 ALA A O 1
ATOM 638 N N . ALA A 1 88 ? 22.693 15.882 -20.653 1.00 90.69 88 ALA A N 1
ATOM 639 C CA . ALA A 1 88 ? 23.111 15.706 -22.041 1.00 90.69 88 ALA A CA 1
ATOM 640 C C . ALA A 1 88 ? 21.907 15.465 -22.963 1.00 90.69 88 ALA A C 1
ATOM 642 O O . ALA A 1 88 ? 21.775 16.119 -24.002 1.00 90.69 88 ALA A O 1
ATOM 643 N N . ARG A 1 89 ? 20.964 14.608 -22.553 1.00 91.06 89 ARG A N 1
ATOM 644 C CA . ARG A 1 89 ? 19.716 14.358 -23.285 1.00 91.06 89 ARG A CA 1
ATOM 645 C C . ARG A 1 89 ? 18.858 15.616 -23.402 1.00 91.06 89 ARG A C 1
ATOM 647 O O . ARG A 1 89 ? 18.341 15.904 -24.481 1.00 91.06 89 ARG A O 1
ATOM 654 N N . MET A 1 90 ? 18.700 16.383 -22.320 1.00 93.56 90 MET A N 1
ATOM 655 C CA . MET A 1 90 ? 17.951 17.648 -22.350 1.00 93.56 90 MET A CA 1
ATOM 656 C C . MET A 1 90 ? 18.591 18.671 -23.288 1.00 93.56 90 MET A C 1
ATOM 658 O O . MET A 1 90 ? 17.883 19.325 -24.057 1.00 93.56 90 MET A O 1
ATOM 662 N N . THR A 1 91 ? 19.920 18.747 -23.297 1.00 93.56 91 THR A N 1
ATOM 663 C CA . THR A 1 91 ? 20.680 19.597 -24.220 1.00 93.56 91 THR A CA 1
ATOM 664 C C . THR A 1 91 ? 20.482 19.157 -25.673 1.00 93.56 91 THR A C 1
ATOM 666 O O . THR A 1 91 ? 20.170 19.982 -26.534 1.00 93.56 91 THR A O 1
ATOM 669 N N . ALA A 1 92 ? 20.580 17.854 -25.956 1.00 91.56 92 ALA A N 1
ATOM 670 C CA . ALA A 1 92 ? 20.333 17.298 -27.285 1.00 91.56 92 ALA A CA 1
ATOM 671 C C . ALA A 1 92 ? 18.897 17.575 -27.770 1.00 91.56 92 ALA A C 1
ATOM 673 O O . ALA A 1 92 ? 18.692 18.009 -28.905 1.00 91.56 92 ALA A O 1
ATOM 674 N N . LEU A 1 93 ? 17.899 17.419 -26.897 1.00 93.56 93 LEU A N 1
ATOM 675 C CA . LEU A 1 93 ? 16.502 17.730 -27.207 1.00 93.56 93 LEU A CA 1
ATOM 676 C C . LEU A 1 93 ? 16.268 19.223 -27.455 1.00 93.56 93 LEU A C 1
ATOM 678 O O . LEU A 1 93 ? 15.486 19.581 -28.336 1.00 93.56 93 LEU A O 1
ATOM 682 N N . ALA A 1 94 ? 16.935 20.103 -26.709 1.00 92.56 94 ALA A N 1
ATOM 683 C CA . ALA A 1 94 ? 16.864 21.541 -26.944 1.00 92.56 94 ALA A CA 1
ATOM 684 C C . ALA A 1 94 ? 17.416 21.915 -28.330 1.00 92.56 94 ALA A C 1
ATOM 686 O O . ALA A 1 94 ? 16.808 22.741 -29.010 1.00 92.56 94 ALA A O 1
ATOM 687 N N . ARG A 1 95 ? 18.489 21.258 -28.793 1.00 88.75 95 ARG A N 1
ATOM 688 C CA . ARG A 1 95 ? 19.023 21.432 -30.157 1.00 88.75 95 ARG A CA 1
ATOM 689 C C . ARG A 1 95 ? 18.063 20.935 -31.230 1.00 88.75 95 ARG A C 1
ATOM 691 O O . ARG A 1 95 ? 17.766 21.677 -32.159 1.00 88.75 95 ARG A O 1
ATOM 698 N N . LEU A 1 96 ? 17.513 19.728 -31.073 1.00 93.31 96 LEU A N 1
ATOM 699 C CA . LEU A 1 96 ? 16.522 19.177 -32.013 1.00 93.31 96 LEU A CA 1
ATOM 700 C C . LEU A 1 96 ? 15.276 20.064 -32.137 1.00 93.31 96 LEU A C 1
ATOM 702 O O . LEU A 1 96 ? 14.652 20.125 -33.189 1.00 93.31 96 LEU A O 1
ATOM 706 N N . ARG A 1 97 ? 14.927 20.780 -31.065 1.00 93.62 97 ARG A N 1
ATOM 707 C CA . ARG A 1 97 ? 13.815 21.739 -31.028 1.00 93.62 97 ARG A CA 1
ATOM 708 C C . ARG A 1 97 ? 14.208 23.158 -31.456 1.00 93.62 97 ARG A C 1
ATOM 710 O O . ARG A 1 97 ? 13.396 24.066 -31.301 1.00 93.62 97 ARG A O 1
ATOM 717 N N . GLY A 1 98 ? 15.437 23.372 -31.927 1.00 91.12 98 GLY A N 1
ATOM 718 C CA . GLY A 1 98 ? 15.934 24.673 -32.386 1.00 91.12 98 GLY A CA 1
ATOM 719 C C . GLY A 1 98 ? 16.149 25.713 -31.280 1.00 91.12 98 GLY A C 1
ATOM 720 O O . GLY A 1 98 ? 16.278 26.895 -31.573 1.00 91.12 98 GLY A O 1
ATOM 721 N N . ARG A 1 99 ? 16.175 25.303 -30.006 1.00 90.62 99 ARG A N 1
ATOM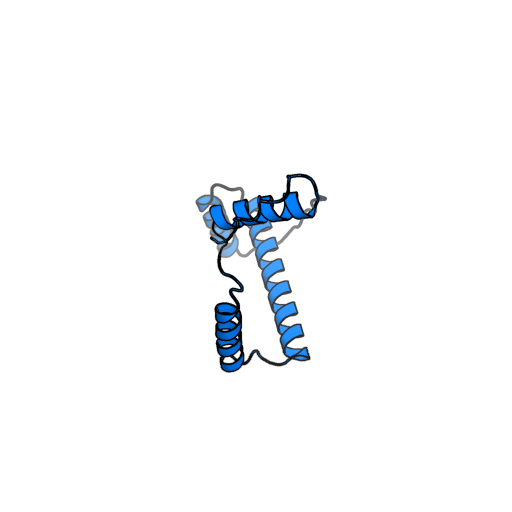 722 C CA . ARG A 1 99 ? 16.401 26.200 -28.854 1.00 90.62 99 ARG A CA 1
ATOM 723 C C . ARG A 1 99 ? 17.880 26.419 -28.542 1.00 90.62 99 ARG A C 1
ATOM 725 O O . ARG A 1 99 ? 18.213 27.331 -27.795 1.00 90.62 99 ARG A O 1
ATOM 732 N N . LEU A 1 100 ? 18.748 25.568 -29.080 1.00 85.56 100 LEU A N 1
ATOM 733 C CA . LEU A 1 100 ? 20.200 25.683 -29.001 1.00 85.56 100 LEU A CA 1
ATOM 734 C C . LEU A 1 100 ? 20.801 25.458 -30.396 1.00 85.56 100 LEU A C 1
ATOM 736 O O . LEU A 1 100 ? 20.237 24.677 -31.168 1.00 85.56 100 LEU A O 1
ATOM 740 N N . PRO A 1 101 ? 21.935 26.103 -30.721 1.00 77.94 101 PRO A N 1
ATOM 741 C CA . PRO A 1 101 ? 22.620 25.897 -31.993 1.00 77.94 101 PRO A CA 1
ATOM 742 C C . PRO A 1 101 ? 23.138 24.455 -32.134 1.00 77.94 101 PRO A C 1
ATOM 744 O O . PRO A 1 101 ? 23.445 23.787 -31.139 1.00 77.94 101 PRO A O 1
ATOM 747 N N . ALA A 1 102 ? 23.230 23.976 -33.379 1.00 73.00 102 ALA A N 1
ATOM 748 C CA . ALA A 1 102 ? 23.798 22.667 -33.700 1.00 73.00 102 ALA A CA 1
ATOM 749 C C . ALA A 1 102 ? 25.280 22.598 -33.288 1.00 73.00 102 ALA A C 1
ATOM 751 O O . ALA A 1 102 ? 25.983 23.609 -33.323 1.00 73.00 102 ALA A O 1
ATOM 752 N N . GLU A 1 103 ? 25.759 21.418 -32.881 1.00 70.19 103 GLU A N 1
ATOM 753 C CA . GLU A 1 103 ? 27.176 21.263 -32.537 1.00 70.19 103 GLU A CA 1
ATOM 754 C C . GLU A 1 103 ? 28.069 21.513 -33.759 1.00 70.19 103 GLU A C 1
ATOM 756 O O . GLU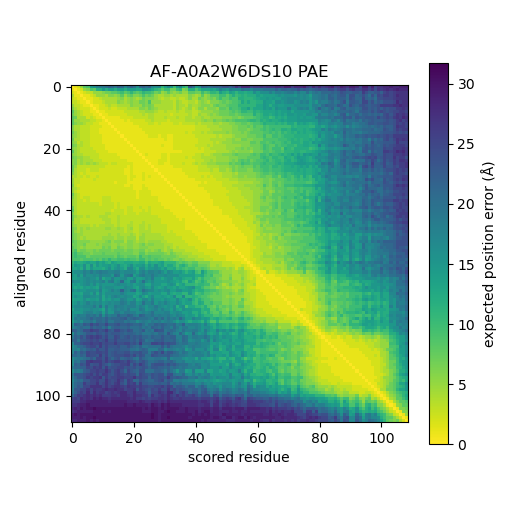 A 1 103 ? 27.727 21.080 -34.864 1.00 70.19 103 GLU A O 1
ATOM 761 N N . PRO A 1 104 ? 29.221 22.186 -33.581 1.00 61.69 104 PRO A N 1
ATOM 762 C CA . PRO A 1 104 ? 30.202 22.301 -34.644 1.00 61.69 104 PRO A CA 1
ATOM 763 C C . PRO A 1 104 ? 30.688 20.894 -34.996 1.00 61.69 104 PRO A C 1
ATOM 765 O O . PRO A 1 104 ? 31.214 20.178 -34.142 1.00 61.69 104 PRO A O 1
ATOM 768 N N . GLN A 1 105 ? 30.489 20.488 -36.251 1.00 58.38 105 GLN A N 1
ATOM 769 C CA . GLN A 1 105 ? 31.045 19.244 -36.774 1.00 58.38 105 GLN A CA 1
ATOM 770 C C . GLN A 1 105 ? 32.556 19.274 -36.530 1.00 58.38 105 GLN A C 1
ATOM 772 O O . GLN A 1 105 ? 33.258 20.106 -37.108 1.00 58.38 105 GLN A O 1
ATOM 777 N N . ARG A 1 106 ? 33.067 18.403 -35.650 1.00 56.34 106 ARG A N 1
ATOM 778 C CA . ARG A 1 106 ? 34.514 18.204 -35.542 1.00 56.34 106 ARG A CA 1
ATOM 779 C C . ARG A 1 106 ? 34.974 17.674 -36.894 1.00 56.34 106 ARG A C 1
ATOM 781 O O . ARG A 1 106 ? 34.643 16.547 -37.252 1.00 56.34 106 ARG A O 1
ATOM 788 N N . GLN A 1 107 ? 35.684 18.509 -37.647 1.00 50.22 107 GLN A N 1
ATOM 789 C CA . GLN A 1 107 ? 36.400 18.076 -38.837 1.00 50.22 107 GLN A CA 1
ATOM 790 C C . GLN A 1 107 ? 37.383 16.992 -38.390 1.00 50.22 107 GLN A C 1
ATOM 792 O O . GLN A 1 107 ? 38.285 17.260 -37.598 1.00 50.22 107 GLN A O 1
ATOM 797 N N . ALA A 1 108 ? 37.140 15.757 -38.826 1.00 49.03 108 ALA A N 1
ATOM 798 C CA . ALA A 1 108 ? 38.124 14.695 -38.741 1.00 49.03 108 ALA A CA 1
ATOM 799 C C . ALA A 1 108 ? 39.275 15.078 -39.682 1.00 49.03 108 ALA A C 1
ATOM 801 O O . ALA A 1 108 ? 39.065 15.173 -40.892 1.00 49.03 108 ALA A O 1
ATOM 802 N N . GLY A 1 109 ? 40.432 15.388 -39.099 1.00 48.03 109 GLY A N 1
ATOM 803 C CA . GLY A 1 109 ? 41.717 15.485 -39.790 1.00 48.03 109 GLY A CA 1
ATOM 804 C C . GLY A 1 109 ? 42.482 14.183 -39.651 1.00 48.03 109 GLY A C 1
AT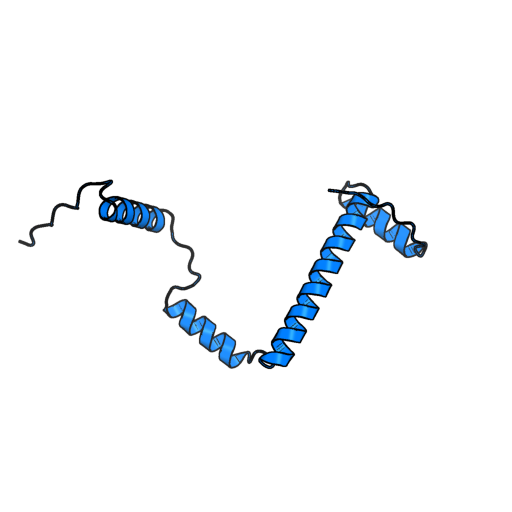OM 805 O O . GLY A 1 109 ? 42.320 13.536 -38.590 1.00 48.03 109 GLY A O 1
#